Protein AF-A0A2N2IHE8-F1 (afdb_monomer_lite)

Radius of gyration: 16.1 Å; chains: 1; bounding box: 38×34×48 Å

Sequence (154 aa):
MSTSLSLQPGCIMEFLQDNQPVTAWVLDVQGPRLRVFTSGQRELKLPLSRVLPWLGPQCPADSSRQEMLDLLRTHNGRRERLAESVDALEIWDLAQGEVDEAGIDWFASLVFEEPSPDQLAALGRKLLQTKTHFKFSPPQFEIYPLETVERRQE

Structure (mmCIF, N/CA/C/O backbone):
data_AF-A0A2N2IHE8-F1
#
_entry.id   AF-A0A2N2IHE8-F1
#
loop_
_atom_site.group_PDB
_atom_site.id
_atom_site.type_symbol
_atom_site.label_atom_id
_atom_site.label_alt_id
_atom_site.label_comp_id
_atom_site.label_asym_id
_atom_site.label_entity_id
_atom_site.label_seq_id
_atom_site.pdbx_PDB_ins_code
_atom_site.Cartn_x
_atom_site.Cartn_y
_atom_site.Cartn_z
_atom_site.occupancy
_atom_site.B_iso_or_equiv
_atom_site.auth_seq_id
_atom_site.auth_comp_id
_atom_site.auth_asym_id
_atom_site.auth_atom_id
_atom_site.pdbx_PDB_model_num
ATOM 1 N N . MET A 1 1 ? -15.407 -1.863 -16.057 1.00 31.98 1 MET A N 1
ATOM 2 C CA . MET A 1 1 ? -14.772 -3.202 -16.122 1.00 31.98 1 MET A CA 1
ATOM 3 C C . MET A 1 1 ? -13.577 -3.159 -15.194 1.00 31.98 1 MET A C 1
ATOM 5 O O . MET A 1 1 ? -12.580 -2.546 -15.549 1.00 31.98 1 MET A O 1
ATOM 9 N N . SER A 1 2 ? -13.698 -3.717 -13.993 1.00 35.69 2 SER A N 1
ATOM 10 C CA . SER A 1 2 ? -12.618 -3.695 -13.007 1.00 35.69 2 SER A CA 1
ATOM 11 C C . SER A 1 2 ? -11.559 -4.711 -13.422 1.00 35.69 2 SER A C 1
ATOM 13 O O . SER A 1 2 ? -11.754 -5.916 -13.284 1.00 35.69 2 SER A O 1
ATOM 15 N N . THR A 1 3 ? -10.465 -4.238 -14.016 1.00 41.72 3 THR A N 1
ATOM 16 C CA . THR A 1 3 ? -9.315 -5.082 -14.338 1.00 41.72 3 THR A CA 1
ATOM 17 C C . THR A 1 3 ? -8.732 -5.590 -13.024 1.00 41.72 3 THR A C 1
ATOM 19 O O . THR A 1 3 ? -8.082 -4.839 -12.301 1.00 41.72 3 THR A O 1
ATOM 22 N N . SER A 1 4 ? -8.979 -6.855 -12.691 1.00 55.03 4 SER A N 1
ATOM 23 C CA . SER A 1 4 ? -8.323 -7.518 -11.568 1.00 55.03 4 SER A CA 1
ATOM 24 C C . SER A 1 4 ? -6.820 -7.554 -11.847 1.00 55.03 4 SER A C 1
ATOM 26 O O . SER A 1 4 ? -6.367 -8.280 -12.735 1.00 55.03 4 SER A O 1
ATOM 28 N N . LEU A 1 5 ? -6.048 -6.730 -11.140 1.00 66.31 5 LEU A N 1
ATOM 29 C CA . LEU A 1 5 ? -4.596 -6.698 -11.268 1.00 66.31 5 LEU A CA 1
ATOM 30 C C . LEU A 1 5 ? -4.007 -8.011 -10.744 1.00 66.31 5 LEU A C 1
ATOM 32 O O . LEU A 1 5 ? -4.274 -8.418 -9.617 1.00 66.31 5 LEU A O 1
ATOM 36 N N . SER A 1 6 ? -3.192 -8.669 -11.566 1.00 81.00 6 SER A N 1
ATOM 37 C CA . SER A 1 6 ? -2.477 -9.895 -11.210 1.00 81.00 6 SER A CA 1
ATOM 38 C C . SER A 1 6 ? -0.992 -9.615 -10.996 1.00 81.00 6 SER A C 1
ATOM 40 O O . SER A 1 6 ? -0.380 -8.882 -11.773 1.00 81.00 6 SER A O 1
ATOM 42 N N . LEU A 1 7 ? -0.389 -10.243 -9.983 1.00 90.69 7 LEU A N 1
ATOM 43 C CA . LEU A 1 7 ? 1.058 -10.200 -9.756 1.00 90.69 7 LEU A CA 1
ATOM 44 C C . LEU A 1 7 ? 1.805 -10.873 -10.915 1.00 90.69 7 LEU A C 1
ATOM 46 O O . LEU A 1 7 ? 1.800 -12.095 -11.040 1.00 90.69 7 LEU A O 1
ATOM 50 N N . GLN A 1 8 ? 2.459 -10.064 -11.744 1.00 95.19 8 GLN A N 1
ATOM 51 C CA . GLN A 1 8 ? 3.242 -10.479 -12.910 1.00 95.19 8 GLN A CA 1
ATOM 52 C C . GLN A 1 8 ? 4.382 -9.475 -13.164 1.00 95.19 8 GLN A C 1
ATOM 54 O O . GLN A 1 8 ? 4.343 -8.377 -12.597 1.00 95.19 8 GLN A O 1
ATOM 59 N N . PRO A 1 9 ? 5.389 -9.802 -13.998 1.00 97.31 9 PRO A N 1
ATOM 60 C CA . PRO A 1 9 ? 6.439 -8.856 -14.364 1.00 97.31 9 PRO A CA 1
ATOM 61 C C . PRO A 1 9 ? 5.878 -7.513 -14.845 1.00 97.31 9 PRO A C 1
ATOM 63 O O . PRO A 1 9 ? 4.917 -7.475 -15.611 1.00 97.31 9 PRO A O 1
ATOM 66 N N . GLY A 1 10 ? 6.448 -6.406 -14.374 1.00 97.56 10 GLY A N 1
ATOM 67 C CA . GLY A 1 10 ? 5.938 -5.061 -14.662 1.00 97.56 10 GLY A CA 1
ATOM 68 C C . GLY A 1 10 ? 4.911 -4.529 -13.660 1.00 97.56 10 GLY A C 1
ATOM 69 O O . GLY A 1 10 ? 4.644 -3.331 -13.648 1.00 97.56 10 GLY A O 1
ATOM 70 N N . CYS A 1 11 ? 4.345 -5.373 -12.795 1.00 97.81 11 CYS A N 1
ATOM 71 C CA . CYS A 1 11 ? 3.439 -4.913 -11.746 1.00 97.81 11 CYS A CA 1
ATOM 72 C C . CYS A 1 11 ? 4.215 -4.135 -10.675 1.00 97.81 11 CYS A C 1
ATOM 74 O O . CYS A 1 11 ? 5.203 -4.631 -10.127 1.00 97.81 11 CYS A O 1
ATOM 76 N N . ILE A 1 12 ? 3.735 -2.943 -10.322 1.00 98.19 12 ILE A N 1
ATOM 77 C CA . ILE A 1 12 ? 4.173 -2.242 -9.112 1.00 98.19 12 ILE A CA 1
ATOM 78 C C . ILE A 1 12 ? 3.424 -2.825 -7.907 1.00 98.19 12 ILE A C 1
ATOM 80 O O . ILE A 1 12 ? 2.240 -3.136 -7.982 1.00 98.19 12 ILE A O 1
ATOM 84 N N . MET A 1 13 ? 4.121 -3.018 -6.795 1.00 97.38 13 MET A N 1
ATOM 85 C CA . MET A 1 13 ? 3.592 -3.609 -5.564 1.00 97.38 13 MET A CA 1
ATOM 86 C C . MET A 1 13 ? 4.285 -2.992 -4.342 1.00 97.38 13 MET A C 1
ATOM 88 O O . MET A 1 13 ? 5.346 -2.377 -4.471 1.00 97.38 13 MET A O 1
ATOM 92 N N . GLU A 1 14 ? 3.720 -3.168 -3.149 1.00 98.12 14 GLU A N 1
ATOM 93 C CA . GLU A 1 14 ? 4.346 -2.727 -1.896 1.00 98.12 14 GLU A CA 1
ATOM 94 C C . GLU A 1 14 ? 4.486 -3.856 -0.879 1.00 98.12 14 GLU A C 1
ATOM 96 O O . GLU A 1 14 ? 3.666 -4.766 -0.817 1.00 98.12 14 GLU A O 1
ATOM 101 N N . PHE A 1 15 ? 5.552 -3.819 -0.087 1.00 97.75 15 PHE A N 1
ATOM 102 C CA . PHE A 1 15 ? 5.734 -4.682 1.080 1.00 97.75 15 PHE A CA 1
ATOM 103 C C . PHE A 1 15 ? 6.187 -3.830 2.261 1.00 97.75 15 PHE A C 1
ATOM 105 O O . PHE A 1 15 ? 6.759 -2.759 2.073 1.00 97.75 15 PHE A O 1
ATOM 112 N N . LEU A 1 16 ? 5.964 -4.301 3.487 1.00 96.81 16 LEU A N 1
ATOM 113 C CA . LEU A 1 16 ? 6.466 -3.603 4.671 1.00 96.81 16 LEU A CA 1
ATOM 114 C C . LEU A 1 16 ? 7.938 -3.922 4.902 1.00 96.81 16 LEU A C 1
ATOM 116 O O . LEU A 1 16 ? 8.299 -5.093 5.012 1.00 96.81 16 LEU A O 1
ATOM 120 N N . GLN A 1 17 ? 8.768 -2.900 5.060 1.00 94.81 17 GLN A N 1
ATOM 121 C CA . GLN A 1 17 ? 10.132 -2.988 5.575 1.00 94.81 17 GLN A CA 1
ATOM 122 C C . GLN A 1 17 ? 10.306 -1.916 6.647 1.00 94.81 17 GLN A C 1
ATOM 124 O O . GLN A 1 17 ? 9.920 -0.776 6.426 1.00 94.81 17 GLN A O 1
ATOM 129 N N . ASP A 1 18 ? 10.825 -2.285 7.820 1.00 92.81 18 ASP A N 1
ATOM 130 C CA . ASP A 1 18 ? 10.981 -1.363 8.958 1.00 92.81 18 ASP A CA 1
ATOM 131 C C . ASP A 1 18 ? 9.677 -0.610 9.293 1.00 92.81 18 ASP A C 1
ATOM 133 O O . ASP A 1 18 ? 9.655 0.577 9.607 1.00 92.81 18 ASP A O 1
ATOM 137 N N . ASN A 1 19 ? 8.554 -1.336 9.192 1.00 89.31 19 ASN A N 1
ATOM 138 C CA . ASN A 1 19 ? 7.192 -0.831 9.369 1.00 89.31 19 ASN A CA 1
ATOM 139 C C . ASN A 1 19 ? 6.796 0.310 8.400 1.00 89.31 19 ASN A C 1
ATOM 141 O O . ASN A 1 19 ? 5.875 1.073 8.687 1.00 89.31 19 ASN A O 1
ATOM 145 N N . GLN A 1 20 ? 7.460 0.421 7.251 1.00 94.12 20 GLN A N 1
ATOM 146 C CA . GLN A 1 20 ? 7.135 1.371 6.190 1.00 94.12 20 GLN A CA 1
ATOM 147 C C . GLN A 1 20 ? 6.862 0.637 4.870 1.00 94.12 20 GLN A C 1
ATOM 149 O O . GLN A 1 20 ? 7.545 -0.345 4.562 1.00 94.12 20 GLN A O 1
ATOM 154 N N . PRO A 1 21 ? 5.876 1.079 4.072 1.00 96.50 21 PRO A N 1
ATOM 155 C CA . PRO A 1 21 ? 5.671 0.556 2.727 1.00 96.50 21 PRO A CA 1
ATOM 156 C C . PRO A 1 21 ? 6.855 0.876 1.813 1.00 96.50 21 PRO A C 1
ATOM 158 O O . PRO A 1 21 ? 7.248 2.030 1.658 1.00 96.50 21 PRO A O 1
ATOM 161 N N . VAL A 1 22 ? 7.406 -0.154 1.177 1.00 97.56 22 VAL A N 1
ATOM 162 C CA . VAL A 1 22 ? 8.441 -0.032 0.149 1.00 97.56 22 VAL A CA 1
ATOM 163 C C . VAL A 1 22 ? 7.841 -0.385 -1.200 1.00 97.56 22 VAL A C 1
ATOM 165 O O . VAL A 1 22 ? 7.444 -1.529 -1.429 1.00 97.56 22 VAL A O 1
ATOM 168 N N . THR A 1 23 ? 7.818 0.592 -2.106 1.00 98.00 23 THR A N 1
ATOM 169 C CA . THR A 1 23 ? 7.400 0.397 -3.497 1.00 98.00 23 THR A CA 1
ATOM 170 C C . THR A 1 23 ? 8.444 -0.403 -4.262 1.00 98.00 23 THR A C 1
ATOM 172 O O . THR A 1 23 ? 9.637 -0.075 -4.267 1.00 98.00 23 THR A O 1
ATOM 175 N N . ALA A 1 24 ? 7.985 -1.445 -4.942 1.00 98.25 24 ALA A N 1
ATOM 176 C CA . ALA A 1 24 ? 8.819 -2.314 -5.741 1.00 98.25 24 ALA A CA 1
ATOM 177 C C . ALA A 1 24 ? 8.137 -2.702 -7.052 1.00 98.25 24 ALA A C 1
ATOM 179 O O . ALA A 1 24 ? 6.917 -2.704 -7.178 1.00 98.25 24 ALA A O 1
ATOM 180 N N . TRP A 1 25 ? 8.967 -3.046 -8.021 1.00 98.38 25 TRP A N 1
ATOM 181 C CA . TRP A 1 25 ? 8.594 -3.555 -9.325 1.00 98.38 25 TRP A CA 1
ATOM 182 C C . TRP A 1 25 ? 8.778 -5.069 -9.349 1.00 98.38 25 TRP A C 1
ATOM 184 O O . TRP A 1 25 ? 9.851 -5.557 -8.988 1.00 98.38 25 TRP A O 1
ATOM 194 N N . VAL A 1 26 ? 7.779 -5.826 -9.793 1.00 98.19 26 VAL A N 1
ATOM 195 C CA . VAL A 1 26 ? 7.914 -7.274 -9.997 1.00 98.19 26 VAL A CA 1
ATOM 196 C C . VAL A 1 26 ? 8.760 -7.526 -11.243 1.00 98.19 26 VAL A C 1
ATOM 198 O O . VAL A 1 26 ? 8.380 -7.154 -12.348 1.00 98.19 26 VAL A O 1
ATOM 201 N N . LEU A 1 27 ? 9.919 -8.160 -11.070 1.00 97.94 27 LEU A N 1
ATOM 202 C CA . LEU A 1 27 ? 10.774 -8.599 -12.176 1.00 97.94 27 LEU A CA 1
ATOM 203 C C . LEU A 1 27 ? 10.375 -9.991 -12.666 1.00 97.94 27 LEU A C 1
ATOM 205 O O . LEU A 1 27 ? 10.456 -10.272 -13.855 1.00 97.94 27 LEU A O 1
ATOM 209 N N . ASP A 1 28 ? 10.000 -10.871 -11.736 1.00 97.00 28 ASP A N 1
ATOM 210 C CA . ASP A 1 28 ? 9.698 -12.272 -12.020 1.00 97.00 28 ASP A CA 1
ATOM 211 C C . ASP A 1 28 ? 8.846 -12.904 -10.905 1.00 97.00 28 ASP A C 1
ATOM 213 O O . ASP A 1 28 ? 8.955 -12.521 -9.731 1.00 97.00 28 ASP A O 1
ATOM 217 N N . VAL A 1 29 ? 8.041 -13.906 -11.265 1.00 95.88 29 VAL A N 1
ATOM 218 C CA . VAL A 1 29 ? 7.181 -14.683 -10.361 1.00 95.88 29 VAL A CA 1
ATOM 219 C C . VAL A 1 29 ? 7.616 -16.149 -10.402 1.00 95.88 29 VAL A C 1
ATOM 221 O O . VAL A 1 29 ? 7.404 -16.859 -11.378 1.00 95.88 29 VAL A O 1
ATOM 224 N N . GLN A 1 30 ? 8.222 -16.622 -9.314 1.00 93.44 30 GLN A N 1
ATOM 225 C CA . GLN A 1 30 ? 8.843 -17.944 -9.207 1.00 93.44 30 GLN A CA 1
ATOM 226 C C . GLN A 1 30 ? 8.111 -18.800 -8.169 1.00 93.44 30 GLN A C 1
ATOM 228 O O . GLN A 1 30 ? 8.563 -18.945 -7.026 1.00 93.44 30 GLN A O 1
ATOM 233 N N . GLY A 1 31 ? 6.962 -19.359 -8.553 1.00 89.19 31 GLY A N 1
ATOM 234 C CA . GLY A 1 31 ? 6.108 -20.125 -7.643 1.00 89.19 31 GLY A CA 1
ATOM 235 C C . GLY A 1 31 ? 5.676 -19.265 -6.444 1.00 89.19 31 GLY A C 1
ATOM 236 O O . GLY A 1 31 ? 5.066 -18.221 -6.654 1.00 89.19 31 GLY A O 1
ATOM 237 N N . PRO A 1 32 ? 6.011 -19.630 -5.188 1.00 92.56 32 PRO A N 1
ATOM 238 C CA . PRO A 1 32 ? 5.591 -18.872 -4.006 1.00 92.56 32 PRO A CA 1
ATOM 239 C C . PRO A 1 32 ? 6.447 -17.622 -3.717 1.00 92.56 32 PRO A C 1
ATOM 241 O O . PRO A 1 32 ? 6.332 -17.034 -2.638 1.00 92.56 32 PRO A O 1
ATOM 244 N N . ARG A 1 33 ? 7.368 -17.240 -4.612 1.00 95.56 33 ARG A N 1
ATOM 245 C CA . ARG A 1 33 ? 8.319 -16.138 -4.397 1.00 95.56 33 ARG A CA 1
ATOM 246 C C . ARG A 1 33 ? 8.344 -15.173 -5.576 1.00 95.56 33 ARG A C 1
ATOM 248 O O . ARG A 1 33 ? 8.226 -15.582 -6.722 1.00 95.56 33 ARG A O 1
ATOM 255 N N . LEU A 1 34 ? 8.602 -13.907 -5.278 1.00 97.50 34 LEU A N 1
ATOM 256 C CA . LEU A 1 34 ? 8.822 -12.841 -6.248 1.00 97.50 34 LEU A CA 1
ATOM 257 C C . LEU A 1 34 ? 10.298 -12.462 -6.286 1.00 97.50 34 LEU A C 1
ATOM 259 O O . LEU A 1 34 ? 10.954 -12.428 -5.239 1.00 97.50 34 LEU A O 1
ATOM 263 N N . ARG A 1 35 ? 10.799 -12.123 -7.474 1.00 98.00 35 ARG A N 1
ATOM 264 C CA . ARG A 1 35 ? 11.990 -11.281 -7.633 1.00 98.00 35 ARG A CA 1
ATOM 265 C C . ARG A 1 35 ? 11.508 -9.863 -7.903 1.00 98.00 35 ARG A C 1
ATOM 267 O O . ARG A 1 35 ? 10.707 -9.662 -8.812 1.00 98.00 35 ARG A O 1
ATOM 274 N N . VAL A 1 36 ? 11.973 -8.896 -7.120 1.00 98.12 36 VAL A N 1
ATOM 275 C CA . VAL A 1 36 ? 11.529 -7.501 -7.228 1.00 98.12 36 VAL A CA 1
ATOM 276 C C . VAL A 1 36 ? 12.701 -6.535 -7.292 1.00 98.12 36 VAL A C 1
ATOM 278 O O . VAL A 1 36 ? 13.775 -6.839 -6.776 1.00 98.12 36 VAL A O 1
ATOM 281 N N . PHE A 1 37 ? 12.471 -5.361 -7.873 1.00 98.44 37 PHE A N 1
ATOM 282 C CA . PHE A 1 37 ? 13.388 -4.225 -7.884 1.00 98.44 37 PHE A CA 1
ATOM 283 C C . PHE A 1 37 ? 12.768 -3.051 -7.120 1.00 98.44 37 PHE A C 1
ATOM 285 O O . PHE A 1 37 ? 11.664 -2.620 -7.438 1.00 98.44 37 PHE A O 1
ATOM 292 N N . THR A 1 38 ? 13.432 -2.562 -6.075 1.00 97.75 38 THR A N 1
ATOM 293 C CA . THR A 1 38 ? 12.868 -1.541 -5.178 1.00 97.75 38 THR A CA 1
ATOM 294 C C . THR A 1 38 ? 13.197 -0.121 -5.625 1.00 97.75 38 THR A C 1
ATOM 296 O O . THR A 1 38 ? 14.190 0.119 -6.314 1.00 97.75 38 THR A O 1
ATOM 299 N N . SER A 1 39 ? 12.421 0.852 -5.139 1.00 93.12 39 SER A N 1
ATOM 300 C CA . SER A 1 39 ? 12.732 2.284 -5.278 1.00 93.12 39 SER A CA 1
ATOM 301 C C . SER A 1 39 ? 14.111 2.670 -4.712 1.00 93.12 39 SER A C 1
ATOM 303 O O . SER A 1 39 ? 14.713 3.645 -5.158 1.00 93.12 39 SER A O 1
ATOM 305 N N . GLY A 1 40 ? 14.654 1.871 -3.785 1.00 93.00 40 GLY A N 1
ATOM 306 C CA . GLY A 1 40 ? 16.018 1.980 -3.257 1.00 93.00 40 GLY A CA 1
ATOM 307 C C . GLY A 1 40 ? 17.104 1.332 -4.128 1.00 93.00 40 GLY A C 1
ATOM 308 O O . GLY A 1 40 ? 18.203 1.094 -3.632 1.00 93.00 40 GLY A O 1
ATOM 309 N N . GLN A 1 41 ? 16.803 1.008 -5.391 1.00 95.88 41 GLN A N 1
ATOM 310 C CA . GLN A 1 41 ? 17.716 0.399 -6.369 1.00 95.88 41 GLN A CA 1
ATOM 311 C C . GLN A 1 41 ? 18.275 -0.973 -5.956 1.00 95.88 41 GLN A C 1
ATOM 313 O O . GLN A 1 41 ? 19.389 -1.341 -6.330 1.00 95.88 41 GLN A O 1
ATOM 318 N N . ARG A 1 42 ? 17.515 -1.754 -5.181 1.00 95.88 42 ARG A N 1
ATOM 319 C CA . ARG A 1 42 ? 17.913 -3.107 -4.763 1.00 95.88 42 ARG A CA 1
ATOM 320 C C . ARG A 1 42 ? 17.060 -4.156 -5.448 1.00 95.88 42 ARG A C 1
ATOM 322 O O . ARG A 1 42 ? 15.849 -3.995 -5.554 1.00 95.88 42 ARG A O 1
ATOM 329 N N . GLU A 1 43 ? 17.683 -5.262 -5.840 1.00 97.44 43 GLU A N 1
ATOM 330 C CA . GLU A 1 43 ? 16.952 -6.477 -6.190 1.00 97.44 43 GLU A CA 1
ATOM 331 C C . GLU A 1 43 ? 16.813 -7.387 -4.977 1.00 97.44 43 GLU A C 1
ATOM 333 O O . GLU A 1 43 ? 17.791 -7.663 -4.283 1.00 97.44 43 GLU A O 1
ATOM 338 N N . LEU A 1 44 ? 15.595 -7.859 -4.726 1.00 97.19 44 LEU A N 1
ATOM 339 C CA . LEU A 1 44 ? 15.264 -8.701 -3.582 1.00 97.19 44 LEU A CA 1
ATOM 340 C C . LEU A 1 44 ? 14.441 -9.909 -4.027 1.00 97.19 44 LEU A C 1
ATOM 342 O O . LEU A 1 44 ? 13.704 -9.855 -5.012 1.00 97.19 44 LEU A O 1
ATOM 346 N N . LYS A 1 45 ? 14.526 -10.992 -3.251 1.00 97.69 45 LYS A N 1
ATOM 347 C CA . LYS A 1 45 ? 13.611 -12.133 -3.344 1.00 97.69 45 LYS A CA 1
ATOM 348 C C . LYS A 1 45 ? 12.745 -12.176 -2.089 1.00 97.69 45 LYS A C 1
ATOM 350 O O . LYS A 1 45 ? 13.288 -12.284 -0.992 1.00 97.69 45 LYS A O 1
ATOM 355 N N . LEU A 1 46 ? 11.421 -12.132 -2.230 1.00 96.56 46 LEU A N 1
ATOM 356 C CA . LEU A 1 46 ? 10.483 -12.216 -1.099 1.00 96.56 46 LEU A CA 1
ATOM 357 C C . LEU A 1 46 ? 9.353 -13.223 -1.365 1.00 96.56 46 LEU A C 1
ATOM 359 O 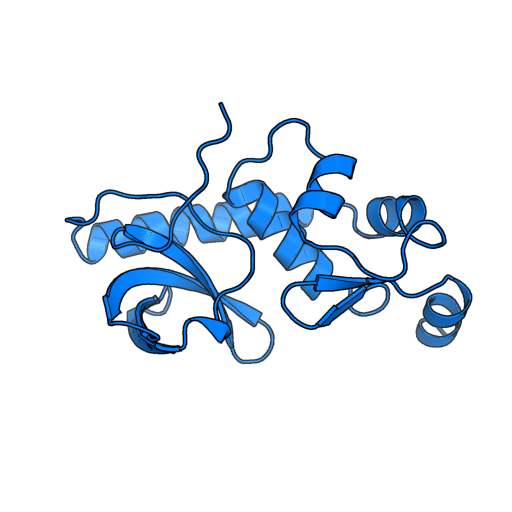O . LEU A 1 46 ? 9.038 -13.482 -2.526 1.00 96.56 46 LEU A O 1
ATOM 363 N N . PRO A 1 47 ? 8.765 -13.842 -0.324 1.00 96.19 47 PRO A N 1
ATOM 364 C CA . PRO A 1 47 ? 7.585 -14.686 -0.491 1.00 96.19 47 PRO A CA 1
ATOM 365 C C . PRO A 1 47 ? 6.352 -13.843 -0.845 1.00 96.19 47 PRO A C 1
ATOM 367 O O . PRO A 1 47 ? 6.244 -12.698 -0.407 1.00 96.19 47 PRO A O 1
ATOM 370 N N . LEU A 1 48 ? 5.405 -14.431 -1.585 1.00 93.62 48 LEU A N 1
ATOM 371 C CA . LEU A 1 48 ? 4.139 -13.777 -1.956 1.00 93.62 48 LEU A CA 1
ATOM 372 C C . LEU A 1 48 ? 3.361 -13.253 -0.740 1.00 93.62 48 LEU A C 1
ATOM 374 O O . LEU A 1 48 ? 2.732 -12.206 -0.823 1.00 93.62 48 LEU A O 1
ATOM 378 N N . SER A 1 49 ? 3.469 -13.921 0.412 1.00 93.50 49 SER A N 1
ATOM 379 C CA . SER A 1 49 ? 2.809 -13.518 1.661 1.00 93.50 49 SER A CA 1
ATOM 380 C C . SER A 1 49 ? 3.261 -12.164 2.226 1.00 93.50 49 SER A C 1
ATOM 382 O O . SER A 1 49 ? 2.651 -11.674 3.169 1.00 93.50 49 SER A O 1
ATOM 384 N N . ARG A 1 50 ? 4.332 -11.557 1.694 1.00 95.50 50 ARG A N 1
ATOM 385 C CA . ARG A 1 50 ? 4.785 -10.213 2.096 1.00 95.50 50 ARG A CA 1
ATOM 386 C C . ARG A 1 50 ? 4.207 -9.080 1.255 1.00 95.50 50 ARG A C 1
ATOM 388 O O . ARG A 1 50 ? 4.475 -7.921 1.570 1.00 95.50 50 ARG A O 1
ATOM 395 N N . VAL A 1 51 ? 3.479 -9.399 0.191 1.00 96.50 51 VAL A N 1
ATOM 396 C CA . VAL A 1 51 ? 2.858 -8.402 -0.678 1.00 96.50 51 VAL A CA 1
ATOM 397 C C . VAL A 1 51 ? 1.668 -7.776 0.048 1.00 96.50 51 VAL A C 1
ATOM 399 O O . VAL A 1 51 ? 0.833 -8.485 0.605 1.00 96.50 51 VAL A O 1
ATOM 402 N N . LEU A 1 52 ? 1.610 -6.446 0.064 1.00 97.44 52 LEU A N 1
ATOM 403 C CA . LEU A 1 52 ? 0.460 -5.695 0.557 1.00 97.44 52 LEU A CA 1
ATOM 404 C C . LEU A 1 52 ? -0.739 -5.873 -0.388 1.00 97.44 52 LEU A C 1
ATOM 406 O O . LEU A 1 52 ? -0.545 -6.064 -1.588 1.00 97.44 52 LEU A O 1
ATOM 410 N N . PRO A 1 53 ? -1.979 -5.803 0.127 1.00 95.19 53 PRO A N 1
ATOM 411 C CA . PRO A 1 53 ? -3.179 -6.184 -0.621 1.00 95.19 53 PRO A CA 1
ATOM 412 C C . PRO A 1 53 ? -3.563 -5.206 -1.743 1.00 95.19 53 PRO A C 1
ATOM 414 O O . PRO A 1 53 ? -4.510 -5.471 -2.471 1.00 95.19 53 PRO A O 1
ATOM 417 N N . TRP A 1 54 ? -2.835 -4.100 -1.919 1.00 95.50 54 TRP A N 1
ATOM 418 C CA . TRP A 1 54 ? -2.997 -3.181 -3.045 1.00 95.50 54 TRP A CA 1
ATOM 419 C C . TRP A 1 54 ? -1.895 -3.394 -4.084 1.00 95.50 54 TRP A C 1
ATOM 421 O O . TRP A 1 54 ? -0.697 -3.284 -3.805 1.00 95.50 54 TRP A O 1
ATOM 431 N N . LEU A 1 55 ? -2.318 -3.682 -5.311 1.00 95.62 55 LEU A N 1
ATOM 432 C CA . LEU A 1 55 ? -1.433 -3.930 -6.442 1.00 95.62 55 LEU A CA 1
ATOM 433 C C . LEU A 1 55 ? -1.522 -2.814 -7.472 1.00 95.62 55 LEU A C 1
ATOM 435 O O . LEU A 1 55 ? -2.517 -2.103 -7.580 1.00 95.62 55 LEU A O 1
ATOM 439 N N . GLY A 1 56 ? -0.486 -2.747 -8.296 1.00 96.31 56 GLY A N 1
ATOM 440 C CA . GLY A 1 56 ? -0.443 -1.963 -9.510 1.00 96.31 56 GLY A CA 1
ATOM 441 C C . GLY A 1 56 ? 0.222 -0.596 -9.361 1.00 96.31 56 GLY A C 1
ATOM 442 O O . GLY A 1 56 ? 0.713 -0.241 -8.287 1.00 96.31 56 GLY A O 1
ATOM 443 N N . PRO A 1 57 ? 0.244 0.176 -10.462 1.00 96.69 57 PRO A N 1
ATOM 444 C CA . PRO A 1 57 ? -0.261 -0.224 -11.783 1.00 96.69 57 PRO A CA 1
ATOM 445 C C . PRO A 1 57 ? 0.588 -1.315 -12.457 1.00 96.69 57 PRO A C 1
ATOM 447 O O . PRO A 1 57 ? 1.672 -1.664 -11.990 1.00 96.69 57 PRO A O 1
ATOM 450 N N . GLN A 1 58 ? 0.074 -1.853 -13.564 1.00 96.94 58 GLN A N 1
ATOM 451 C CA . GLN A 1 58 ? 0.843 -2.692 -14.478 1.00 96.94 58 GLN A CA 1
ATOM 452 C C . GLN A 1 58 ? 1.609 -1.803 -15.464 1.00 96.94 58 GLN A C 1
ATOM 454 O O . GLN A 1 58 ? 1.001 -1.046 -16.219 1.00 96.94 58 GLN A O 1
ATOM 459 N N . CYS A 1 59 ? 2.931 -1.925 -15.480 1.00 96.25 59 CYS A N 1
ATOM 460 C CA . CYS A 1 59 ? 3.817 -1.230 -16.409 1.00 96.25 59 CYS A CA 1
ATOM 461 C C . CYS A 1 59 ? 4.400 -2.204 -17.463 1.00 96.25 59 CYS A C 1
ATOM 463 O O . CYS A 1 59 ? 4.275 -3.424 -17.299 1.00 96.25 59 CYS A O 1
ATOM 465 N N . PRO A 1 60 ? 5.027 -1.705 -18.550 1.00 95.12 60 PRO A N 1
ATOM 466 C CA . PRO A 1 60 ? 5.674 -2.555 -19.555 1.00 95.12 60 PRO A CA 1
ATOM 467 C C . PRO A 1 60 ? 6.809 -3.384 -18.946 1.00 95.12 60 PRO A C 1
ATOM 469 O O . PRO A 1 60 ? 7.760 -2.829 -18.396 1.00 95.12 60 PRO A O 1
ATOM 472 N N . ALA A 1 61 ? 6.709 -4.713 -19.017 1.00 93.06 61 ALA A N 1
ATOM 473 C CA . ALA A 1 61 ? 7.634 -5.635 -18.350 1.00 93.06 61 ALA A CA 1
ATOM 474 C C . ALA A 1 61 ? 9.090 -5.549 -18.854 1.00 93.06 61 ALA A C 1
ATOM 476 O O . ALA A 1 61 ? 10.008 -5.934 -18.135 1.00 93.06 61 ALA A O 1
ATOM 477 N N . ASP A 1 62 ? 9.294 -5.041 -20.067 1.00 94.31 62 ASP A N 1
ATOM 478 C CA . ASP A 1 62 ? 10.574 -4.858 -20.755 1.00 94.31 62 ASP A CA 1
ATOM 479 C C . ASP A 1 62 ? 11.240 -3.496 -20.476 1.00 94.31 62 ASP A C 1
ATOM 481 O O . ASP A 1 62 ? 12.257 -3.171 -21.090 1.00 94.31 62 ASP A O 1
ATOM 485 N N . SER A 1 63 ? 10.708 -2.723 -19.519 1.00 96.25 63 SER A N 1
ATOM 486 C CA . SER A 1 63 ? 11.271 -1.432 -19.104 1.00 96.25 63 SER A CA 1
ATOM 487 C C . SER A 1 63 ? 12.731 -1.565 -18.650 1.00 96.25 63 SER A C 1
ATOM 489 O O . SER A 1 63 ? 13.096 -2.446 -17.863 1.00 96.25 63 SER A O 1
ATOM 491 N N . SER A 1 64 ? 13.579 -0.637 -19.088 1.00 97.31 64 SER A N 1
ATOM 492 C CA . SER A 1 64 ? 14.955 -0.508 -18.609 1.00 97.31 64 SER A CA 1
ATOM 493 C C . SER A 1 64 ? 15.002 -0.176 -17.112 1.00 97.31 64 SER A C 1
ATOM 495 O O . SER A 1 64 ? 14.041 0.317 -16.518 1.00 97.31 64 SER A O 1
ATOM 497 N N . ARG A 1 65 ? 16.162 -0.382 -16.469 1.00 96.44 65 ARG A N 1
ATOM 498 C CA . ARG A 1 65 ? 16.331 -0.017 -15.048 1.00 96.44 65 ARG A CA 1
ATOM 499 C C . ARG A 1 65 ? 16.036 1.454 -14.769 1.00 96.44 65 ARG A C 1
ATOM 501 O O . ARG A 1 65 ? 15.473 1.750 -13.722 1.00 96.44 65 ARG A O 1
ATOM 508 N N . GLN A 1 66 ? 16.417 2.349 -15.678 1.00 97.31 66 GLN A N 1
ATOM 509 C CA . GLN A 1 66 ? 16.181 3.780 -15.509 1.00 97.31 66 GLN A CA 1
ATOM 510 C C . GLN A 1 66 ? 14.683 4.103 -15.584 1.00 97.31 66 GLN A C 1
ATOM 512 O O . GLN A 1 66 ? 14.163 4.749 -14.680 1.00 97.31 66 GLN A O 1
ATOM 517 N N . GLU A 1 67 ? 13.970 3.562 -16.576 1.00 98.19 67 GLU A N 1
ATOM 518 C CA . GLU A 1 67 ? 12.514 3.734 -16.703 1.00 98.19 67 GLU A CA 1
ATOM 519 C C . GLU A 1 67 ? 11.766 3.168 -15.493 1.00 98.19 67 GLU A C 1
ATOM 521 O O . GLU A 1 67 ? 10.870 3.823 -14.960 1.00 98.19 67 GLU A O 1
ATOM 526 N N . MET A 1 68 ? 12.176 1.993 -14.995 1.00 98.44 68 MET A N 1
ATOM 527 C CA . MET A 1 68 ? 11.620 1.433 -13.761 1.00 98.44 68 MET A CA 1
ATOM 528 C C . MET A 1 68 ? 11.804 2.392 -12.578 1.00 98.44 68 MET A C 1
ATOM 530 O O . MET A 1 68 ? 10.865 2.597 -11.813 1.00 98.44 68 MET A O 1
ATOM 534 N N . LEU A 1 69 ? 12.984 3.003 -12.412 1.00 98.19 69 LEU A N 1
ATOM 535 C CA . LEU A 1 69 ? 13.230 3.954 -11.320 1.00 98.19 69 LEU A CA 1
ATOM 536 C C . LEU A 1 69 ? 12.395 5.227 -11.445 1.00 98.19 69 LEU A C 1
ATOM 538 O O . LEU A 1 69 ? 11.871 5.708 -10.437 1.00 98.19 69 LEU A O 1
ATOM 542 N N . ASP A 1 70 ? 12.251 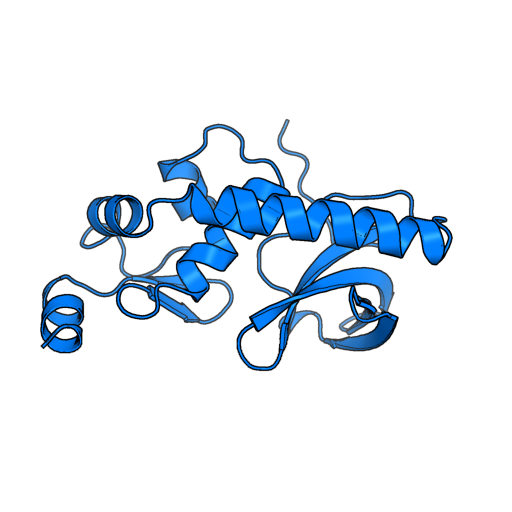5.756 -12.655 1.00 98.06 70 ASP A N 1
ATOM 543 C CA . ASP A 1 70 ? 11.471 6.967 -12.901 1.00 98.06 70 ASP A CA 1
ATOM 544 C C . ASP A 1 70 ? 9.973 6.724 -12.663 1.00 98.06 70 ASP A C 1
ATOM 546 O O . ASP A 1 70 ? 9.305 7.535 -12.010 1.00 98.06 70 ASP A O 1
ATOM 550 N N . LEU A 1 71 ? 9.454 5.565 -13.081 1.00 98.31 71 LEU A N 1
ATOM 551 C CA . LEU A 1 71 ? 8.082 5.139 -12.793 1.00 98.31 71 LEU A CA 1
ATOM 552 C C . LEU A 1 71 ? 7.868 4.890 -11.296 1.00 98.31 71 LEU A C 1
ATOM 554 O O . LEU A 1 71 ? 6.912 5.411 -10.720 1.00 98.31 71 LEU A O 1
ATOM 558 N N . LEU A 1 72 ? 8.776 4.169 -10.629 1.00 98.38 72 LEU A N 1
ATOM 559 C CA . LEU A 1 72 ? 8.693 3.938 -9.183 1.00 98.38 72 LEU A CA 1
ATOM 560 C C . LEU A 1 72 ? 8.691 5.258 -8.402 1.00 98.38 72 LEU A C 1
ATOM 562 O O . LEU A 1 72 ? 7.890 5.414 -7.481 1.00 98.38 72 LEU A O 1
ATOM 566 N N . ARG A 1 73 ? 9.535 6.228 -8.781 1.00 97.75 73 ARG A N 1
ATOM 567 C CA . ARG A 1 73 ? 9.560 7.565 -8.165 1.00 97.75 73 ARG A CA 1
ATOM 568 C C . ARG A 1 73 ? 8.250 8.314 -8.398 1.00 97.75 73 ARG A C 1
ATOM 570 O O . ARG A 1 73 ? 7.712 8.901 -7.460 1.00 97.75 73 ARG A O 1
ATOM 577 N N . THR A 1 74 ? 7.730 8.263 -9.622 1.00 98.12 74 THR A N 1
ATOM 578 C CA . THR A 1 74 ? 6.470 8.912 -10.006 1.00 98.12 74 THR A CA 1
ATOM 579 C C . THR A 1 74 ? 5.299 8.379 -9.182 1.00 98.12 74 THR A C 1
ATOM 581 O O . THR A 1 74 ? 4.570 9.163 -8.570 1.00 98.12 74 THR A O 1
ATOM 584 N N . HIS A 1 75 ? 5.146 7.055 -9.102 1.00 98.38 75 HIS A N 1
ATOM 585 C CA . HIS A 1 75 ? 4.074 6.428 -8.330 1.00 98.38 75 HIS A CA 1
ATOM 586 C C . HIS A 1 75 ? 4.250 6.634 -6.829 1.00 98.38 75 HIS A C 1
ATOM 588 O O . HIS A 1 75 ? 3.279 6.953 -6.146 1.00 98.38 75 HIS A O 1
ATOM 594 N N . ASN A 1 76 ? 5.477 6.544 -6.308 1.00 97.56 76 ASN A N 1
ATOM 595 C CA . ASN A 1 76 ? 5.720 6.791 -4.890 1.00 97.56 76 ASN A CA 1
ATOM 596 C C . ASN A 1 76 ? 5.327 8.223 -4.482 1.00 97.56 76 ASN A C 1
ATOM 598 O O . ASN A 1 76 ? 4.538 8.392 -3.556 1.00 97.56 76 ASN A O 1
ATOM 602 N N . GLY A 1 77 ? 5.775 9.238 -5.230 1.00 98.06 77 GLY A N 1
ATOM 603 C CA . GLY A 1 77 ? 5.432 10.636 -4.946 1.00 98.06 77 GLY A CA 1
ATOM 604 C C . GLY A 1 77 ? 3.959 10.981 -5.207 1.00 98.06 77 GLY A C 1
ATOM 605 O O . GLY A 1 77 ? 3.422 11.931 -4.637 1.00 98.06 77 GLY A O 1
ATOM 606 N N . ARG A 1 78 ? 3.261 10.231 -6.070 1.00 98.50 78 ARG A N 1
ATOM 607 C CA . ARG A 1 78 ? 1.802 10.349 -6.211 1.00 98.50 78 ARG A CA 1
ATOM 608 C C . ARG A 1 78 ? 1.080 9.766 -4.996 1.00 98.50 78 ARG A C 1
ATOM 610 O O . ARG A 1 78 ? 0.178 10.417 -4.485 1.00 98.50 78 ARG A O 1
ATOM 617 N N . ARG A 1 79 ? 1.481 8.582 -4.527 1.00 98.38 79 ARG A N 1
ATOM 618 C CA . ARG A 1 79 ? 0.881 7.918 -3.358 1.00 98.38 79 ARG A CA 1
ATOM 619 C C . ARG A 1 79 ? 1.072 8.713 -2.077 1.00 98.38 79 ARG A C 1
ATOM 621 O O . ARG A 1 79 ? 0.147 8.780 -1.284 1.00 98.38 79 ARG A O 1
ATOM 628 N N . GLU A 1 80 ? 2.240 9.325 -1.894 1.00 97.88 80 GLU A N 1
ATOM 629 C CA . GLU A 1 80 ? 2.511 10.227 -0.767 1.00 97.88 80 GLU A CA 1
ATOM 630 C C . GLU A 1 80 ? 1.528 11.405 -0.756 1.00 97.88 80 GLU A C 1
ATOM 632 O O . GLU A 1 80 ? 0.785 11.564 0.206 1.00 97.88 80 GLU A O 1
ATOM 637 N N . ARG A 1 81 ? 1.417 12.142 -1.870 1.00 98.44 81 ARG A N 1
ATOM 638 C CA . ARG A 1 81 ? 0.469 13.267 -1.993 1.00 98.44 81 ARG A CA 1
ATOM 639 C C . ARG A 1 81 ? -0.993 12.852 -1.841 1.00 98.44 81 ARG A C 1
ATOM 641 O O . ARG A 1 81 ? -1.781 13.571 -1.241 1.00 98.44 81 ARG A O 1
ATOM 648 N N . LEU A 1 82 ? -1.381 11.706 -2.398 1.00 98.44 82 LEU A N 1
ATOM 649 C CA . LEU A 1 82 ? -2.743 11.197 -2.236 1.00 98.44 82 LEU A CA 1
ATOM 650 C C . LEU A 1 82 ? -3.019 10.814 -0.776 1.00 98.44 82 LEU A C 1
ATOM 652 O O . LEU A 1 82 ? -4.094 11.123 -0.274 1.00 98.44 82 LEU A O 1
ATOM 656 N N . ALA A 1 83 ? -2.062 10.203 -0.074 1.00 98.12 83 ALA A N 1
ATOM 657 C CA . ALA A 1 83 ? -2.237 9.813 1.325 1.00 98.12 83 ALA A CA 1
ATOM 658 C C . ALA A 1 83 ? -2.415 11.032 2.247 1.00 98.12 83 ALA A C 1
ATOM 660 O O . ALA A 1 83 ? -3.146 10.955 3.233 1.00 98.12 83 ALA A O 1
ATOM 661 N N . GLU A 1 84 ? -1.802 12.171 1.910 1.00 97.19 84 GLU A N 1
ATOM 662 C CA . GLU A 1 84 ? -2.025 13.444 2.609 1.00 97.19 84 GLU A CA 1
ATOM 663 C C . GLU A 1 84 ? -3.485 13.911 2.513 1.00 97.19 84 GLU A C 1
ATOM 665 O O . GLU A 1 84 ? -4.004 14.457 3.482 1.00 97.19 84 GLU A O 1
ATOM 670 N N . SER A 1 85 ? -4.163 13.641 1.391 1.00 95.56 85 SER A N 1
ATOM 671 C CA . SER A 1 85 ? -5.579 13.990 1.186 1.00 95.56 85 SER A CA 1
ATOM 672 C C . SER A 1 85 ? -6.585 13.011 1.803 1.00 95.56 85 SER A C 1
ATOM 674 O O . SER A 1 85 ? -7.775 13.301 1.808 1.00 95.56 85 SER A O 1
ATOM 676 N N . VAL A 1 86 ? -6.135 11.859 2.314 1.00 97.56 86 VAL A N 1
ATOM 677 C CA . VAL A 1 86 ? -7.023 10.878 2.954 1.00 97.56 86 VAL A CA 1
ATOM 678 C C . VAL A 1 86 ? -7.285 11.285 4.404 1.00 97.56 86 VAL A C 1
ATOM 680 O O . VAL A 1 86 ? -6.352 11.328 5.220 1.00 97.56 86 VAL A O 1
ATOM 683 N N . ASP A 1 87 ? -8.555 11.514 4.738 1.00 97.94 87 ASP A N 1
ATOM 684 C CA . ASP A 1 87 ? -9.011 11.683 6.117 1.00 97.94 87 ASP A CA 1
ATOM 685 C C . ASP A 1 87 ? -9.253 10.311 6.762 1.00 97.94 87 ASP A C 1
ATOM 687 O O . ASP A 1 87 ? -10.246 9.632 6.522 1.00 97.94 87 ASP A O 1
ATOM 691 N N . ALA A 1 88 ? -8.294 9.868 7.574 1.00 97.81 88 ALA A N 1
ATOM 692 C CA . ALA A 1 88 ? -8.392 8.573 8.238 1.00 97.81 88 ALA A CA 1
ATOM 693 C C . ALA A 1 88 ? -9.399 8.560 9.394 1.00 97.81 88 ALA A C 1
ATOM 695 O O . ALA A 1 88 ? -9.815 7.475 9.791 1.00 9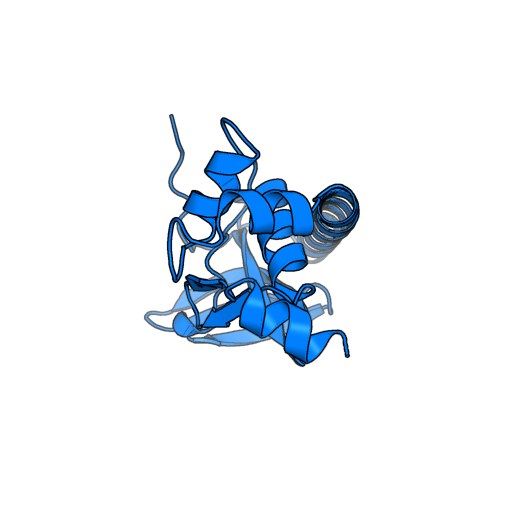7.81 88 ALA A O 1
ATOM 696 N N . LEU A 1 89 ? -9.736 9.723 9.960 1.00 97.75 89 LEU A N 1
ATOM 697 C CA . LEU A 1 89 ? -10.671 9.816 11.078 1.00 97.75 89 LEU A CA 1
ATOM 698 C C . LEU A 1 89 ? -12.105 9.748 10.573 1.00 97.75 89 LEU A C 1
ATOM 700 O O . LEU A 1 89 ? -12.898 9.020 11.153 1.00 97.75 89 LEU A O 1
ATOM 704 N N . GLU A 1 90 ? -12.404 10.415 9.458 1.00 98.12 90 GLU A N 1
ATOM 705 C CA . GLU A 1 90 ? -13.700 10.285 8.783 1.00 98.12 90 GLU A CA 1
ATOM 706 C C . GLU A 1 90 ? -13.957 8.830 8.360 1.00 98.12 90 GLU A C 1
ATOM 708 O O . GLU A 1 90 ? -15.005 8.264 8.653 1.00 98.12 90 GLU A O 1
ATOM 713 N N . ILE A 1 91 ? -12.961 8.175 7.754 1.00 98.25 91 ILE A N 1
ATOM 714 C CA . ILE A 1 91 ? -13.062 6.756 7.375 1.00 98.25 91 ILE A CA 1
ATOM 715 C C . ILE A 1 91 ? -13.267 5.861 8.598 1.00 98.25 91 ILE A C 1
ATOM 717 O O . ILE A 1 91 ? -14.014 4.887 8.534 1.00 98.25 91 ILE A O 1
ATOM 721 N N . TRP A 1 92 ? -12.581 6.160 9.700 1.00 98.50 92 TRP A N 1
ATOM 722 C CA . TRP A 1 92 ? -12.744 5.416 10.940 1.00 98.50 92 TRP A CA 1
ATOM 723 C C . TRP A 1 92 ? -14.141 5.604 11.542 1.00 98.50 92 TRP A C 1
ATOM 725 O O . TRP A 1 92 ? -14.743 4.613 11.940 1.00 98.50 92 TRP A O 1
ATOM 735 N N . ASP A 1 93 ? -14.673 6.827 11.560 1.00 98.06 93 ASP A N 1
ATOM 736 C CA . ASP A 1 93 ? -16.006 7.140 12.092 1.00 98.06 93 ASP A CA 1
ATOM 737 C C . ASP A 1 93 ? -17.113 6.394 11.334 1.00 98.06 93 ASP A C 1
ATOM 739 O O . ASP A 1 93 ? -18.011 5.820 11.944 1.00 98.06 93 ASP A O 1
ATOM 743 N N . LEU A 1 94 ? -16.981 6.301 10.005 1.00 97.44 94 LEU A N 1
ATOM 744 C CA . LEU A 1 94 ? -17.888 5.531 9.147 1.00 97.44 94 LEU A CA 1
ATOM 745 C C . LEU A 1 94 ? -17.804 4.012 9.353 1.00 97.44 94 LEU A C 1
ATOM 747 O O . LEU A 1 94 ? -18.719 3.296 8.952 1.00 97.44 94 LEU A O 1
ATOM 751 N N . ALA A 1 95 ? -16.697 3.505 9.897 1.00 97.75 95 ALA A N 1
ATOM 752 C CA . ALA A 1 95 ? -16.421 2.073 9.943 1.00 97.75 95 ALA A CA 1
ATOM 753 C C . ALA A 1 95 ? -16.525 1.463 11.343 1.00 97.75 95 ALA A C 1
ATOM 755 O O . ALA A 1 95 ? -16.897 0.296 11.486 1.00 97.75 95 ALA A O 1
ATOM 756 N N . GLN A 1 96 ? -16.175 2.225 12.378 1.00 97.19 96 GLN A N 1
ATOM 757 C CA . GLN A 1 96 ? -16.209 1.753 13.755 1.00 97.19 96 GLN A CA 1
ATOM 758 C C . GLN A 1 96 ? -17.652 1.421 14.165 1.00 97.19 96 GLN A C 1
ATOM 760 O O . GLN A 1 96 ? -18.573 2.197 13.931 1.00 97.19 96 GLN A O 1
ATOM 765 N N . GLY A 1 97 ? -17.858 0.240 14.749 1.00 94.50 97 GLY A N 1
ATOM 766 C CA . GLY A 1 97 ? -19.190 -0.254 15.116 1.00 94.50 97 GLY A CA 1
ATOM 767 C C . GLY A 1 97 ? -19.970 -0.929 13.980 1.00 94.50 97 GLY A C 1
ATOM 768 O O . GLY A 1 97 ? -20.894 -1.683 14.277 1.00 94.50 97 GLY A O 1
ATOM 769 N N . GLU A 1 98 ? -19.573 -0.740 12.716 1.00 96.50 98 GLU A N 1
ATOM 770 C CA . GLU A 1 98 ? -20.157 -1.442 11.563 1.00 96.50 98 GLU A CA 1
ATOM 771 C C . GLU A 1 98 ? -19.448 -2.778 11.295 1.00 96.50 98 GLU A C 1
ATOM 773 O O . GLU A 1 98 ? -20.095 -3.804 11.076 1.00 96.50 98 GLU A O 1
ATOM 778 N N . VAL A 1 99 ? -18.110 -2.780 11.332 1.00 97.38 99 VAL A N 1
ATOM 779 C CA . VAL A 1 99 ? -17.276 -3.980 11.161 1.00 97.38 99 VAL A CA 1
ATOM 780 C C . VAL A 1 99 ? -16.052 -3.939 12.077 1.00 97.38 99 VAL A C 1
ATOM 782 O O . VAL A 1 99 ? -15.482 -2.879 12.326 1.00 97.38 99 VAL A O 1
ATOM 785 N N . ASP A 1 100 ? -15.611 -5.108 12.545 1.00 97.81 100 ASP A N 1
ATOM 786 C CA . ASP A 1 100 ? -14.414 -5.223 13.395 1.00 97.81 100 ASP A CA 1
ATOM 787 C C . ASP A 1 100 ? -13.111 -5.192 12.579 1.00 97.81 100 ASP A C 1
ATOM 789 O O . ASP A 1 100 ? -12.063 -4.742 13.048 1.00 97.81 100 ASP A O 1
ATOM 793 N N . GLU A 1 101 ? -13.160 -5.680 11.339 1.00 98.38 101 GLU A N 1
ATOM 794 C CA . GLU A 1 101 ? -12.034 -5.696 10.414 1.00 98.38 101 GLU A CA 1
ATOM 795 C C . GLU A 1 101 ? -12.506 -5.615 8.963 1.00 98.38 101 GLU A C 1
ATOM 797 O O . GLU A 1 101 ? -13.586 -6.091 8.607 1.00 98.38 101 GLU A O 1
ATOM 802 N N . ALA A 1 102 ? -11.670 -5.048 8.096 1.00 98.25 102 ALA A N 1
ATOM 803 C CA . ALA A 1 102 ? -11.974 -4.948 6.677 1.00 98.25 102 ALA A CA 1
ATOM 804 C C . ALA A 1 102 ? -10.717 -4.980 5.796 1.00 98.25 102 ALA A C 1
ATOM 806 O O . ALA A 1 102 ? -9.606 -4.646 6.214 1.00 98.25 102 ALA A O 1
ATOM 807 N N . GLY A 1 103 ? -10.890 -5.418 4.548 1.00 97.50 103 GLY A N 1
ATOM 808 C CA . GLY A 1 103 ? -9.857 -5.338 3.516 1.00 97.50 103 GLY A CA 1
ATOM 809 C C . GLY A 1 103 ? -9.773 -3.937 2.909 1.00 97.50 103 GLY A C 1
ATOM 810 O O . GLY A 1 103 ? -10.698 -3.137 3.035 1.00 97.50 103 GLY A O 1
ATOM 811 N N . ILE A 1 104 ? -8.678 -3.647 2.201 1.00 97.25 104 ILE A N 1
ATOM 812 C CA . ILE A 1 104 ? -8.459 -2.314 1.623 1.00 97.25 104 ILE A CA 1
ATOM 813 C C . ILE A 1 104 ? -9.559 -1.891 0.637 1.00 97.25 104 ILE A C 1
ATOM 815 O O . ILE A 1 104 ? -9.938 -0.724 0.619 1.00 97.25 104 ILE A O 1
ATOM 819 N N . ASP A 1 105 ? -10.116 -2.835 -0.124 1.00 95.81 105 ASP A N 1
ATOM 820 C CA . ASP A 1 105 ? -11.174 -2.558 -1.102 1.00 95.81 105 ASP A CA 1
ATOM 821 C C . ASP A 1 105 ? -12.478 -2.102 -0.433 1.00 95.81 105 ASP A C 1
ATOM 823 O O . ASP A 1 105 ? -13.186 -1.251 -0.968 1.00 95.81 105 ASP A O 1
ATOM 827 N N . TRP A 1 106 ? -12.774 -2.615 0.765 1.00 97.81 106 TRP A N 1
ATOM 828 C CA . TRP A 1 106 ? -13.943 -2.188 1.531 1.00 97.81 106 TRP A CA 1
ATOM 829 C C . TRP A 1 106 ? -13.780 -0.739 1.999 1.00 97.81 106 TRP A C 1
ATOM 831 O O . TRP A 1 106 ? -14.657 0.079 1.739 1.00 97.81 106 TRP A O 1
ATOM 841 N N . PHE A 1 107 ? -12.624 -0.377 2.569 1.00 98.19 107 PHE A N 1
ATOM 842 C CA . PHE A 1 107 ? -12.347 1.021 2.924 1.00 98.19 107 PHE A CA 1
ATOM 843 C C . PHE A 1 107 ? -12.365 1.936 1.702 1.00 98.19 107 PHE A C 1
ATOM 845 O O . PHE A 1 107 ? -12.850 3.060 1.777 1.00 98.19 107 PHE A O 1
ATOM 852 N N . ALA A 1 108 ? -11.853 1.464 0.564 1.00 97.19 108 ALA A N 1
ATOM 853 C CA . ALA A 1 108 ? -11.855 2.245 -0.663 1.00 97.19 108 ALA A CA 1
ATOM 854 C C . ALA A 1 108 ? -13.276 2.553 -1.137 1.00 97.19 108 ALA A C 1
ATOM 856 O O . ALA A 1 108 ? -13.510 3.663 -1.601 1.00 97.19 108 ALA A O 1
ATOM 857 N N . SER A 1 109 ? -14.223 1.626 -0.954 1.00 96.25 109 SER A N 1
ATOM 858 C CA . SER A 1 109 ? -15.629 1.837 -1.317 1.00 96.25 109 SER A CA 1
ATOM 859 C C . SER A 1 109 ? -16.336 2.927 -0.502 1.00 96.25 109 SER A C 1
ATOM 861 O O . SER A 1 109 ? -17.345 3.458 -0.957 1.00 96.25 109 SER A O 1
ATOM 863 N N . LEU A 1 110 ? -15.797 3.301 0.666 1.00 96.12 110 LEU A N 1
ATOM 864 C CA . LEU A 1 110 ? -16.309 4.422 1.462 1.00 96.12 110 LEU A CA 1
ATOM 865 C C . LEU A 1 110 ? -15.914 5.788 0.878 1.00 96.12 110 LEU A C 1
ATOM 867 O O . LEU A 1 110 ? -16.568 6.786 1.159 1.00 96.12 110 LEU A O 1
ATOM 871 N N . VAL A 1 111 ? -14.833 5.842 0.091 1.00 94.75 111 VAL A N 1
ATOM 872 C CA . VAL A 1 111 ? -14.165 7.098 -0.305 1.00 94.75 111 VAL A CA 1
ATOM 873 C C . VAL A 1 111 ? -14.128 7.291 -1.823 1.00 94.75 111 VAL A C 1
ATOM 875 O O . VAL A 1 111 ? -14.064 8.417 -2.316 1.00 94.75 111 VAL A O 1
ATOM 878 N N . PHE A 1 112 ? -14.140 6.202 -2.589 1.00 94.50 112 PHE A N 1
ATOM 879 C CA . PHE A 1 112 ? -13.937 6.200 -4.032 1.00 94.50 112 PHE A CA 1
ATOM 880 C C . PHE A 1 112 ? -14.979 5.321 -4.727 1.00 94.50 112 PHE A C 1
ATOM 882 O O . PHE A 1 112 ? -15.240 4.203 -4.295 1.00 94.50 112 PHE A O 1
ATOM 889 N N . GLU A 1 113 ? -15.506 5.785 -5.862 1.00 91.38 113 GLU A N 1
ATOM 890 C CA . GLU A 1 113 ? -16.348 4.953 -6.734 1.00 91.38 113 GLU A CA 1
ATOM 891 C C . GLU A 1 113 ? -15.506 3.900 -7.476 1.00 91.38 113 GLU A C 1
ATOM 893 O O . GLU A 1 113 ? -15.769 2.703 -7.399 1.00 91.38 113 GLU A O 1
ATOM 898 N N . GLU A 1 114 ? -14.446 4.342 -8.161 1.00 93.25 114 GLU A N 1
ATOM 899 C CA . GLU A 1 114 ? -13.505 3.482 -8.888 1.00 93.25 114 GLU A CA 1
ATOM 900 C C . GLU A 1 114 ? -12.059 3.922 -8.584 1.00 93.25 114 GLU A C 1
ATOM 902 O O . GLU A 1 114 ? -11.487 4.750 -9.303 1.00 93.25 114 GLU A O 1
ATOM 907 N N . PRO A 1 115 ? -11.445 3.430 -7.490 1.00 95.62 115 PRO A N 1
ATOM 908 C CA . PRO A 1 115 ? -10.114 3.863 -7.087 1.00 95.62 115 PRO A CA 1
ATOM 909 C C . PRO A 1 115 ? -9.047 3.412 -8.088 1.00 95.62 115 PRO A C 1
ATOM 911 O O . PRO A 1 115 ? -8.961 2.246 -8.478 1.00 95.62 115 PRO A O 1
ATOM 914 N N . SER A 1 116 ? -8.149 4.327 -8.447 1.00 96.88 116 SER A N 1
ATOM 915 C CA . SER A 1 116 ? -6.908 3.967 -9.133 1.00 96.88 116 SER A CA 1
ATOM 916 C C . SER A 1 116 ? -5.967 3.170 -8.211 1.00 96.88 116 SER A C 1
ATOM 918 O O . SER A 1 116 ? -6.038 3.308 -6.986 1.00 96.88 116 SER A O 1
ATOM 920 N N . PRO A 1 117 ? -4.999 2.412 -8.765 1.00 97.44 117 PRO A N 1
ATOM 921 C CA . PRO A 1 117 ? -3.997 1.701 -7.963 1.00 97.44 117 PRO A CA 1
ATOM 922 C C . PRO A 1 117 ? -3.234 2.600 -6.981 1.00 97.44 117 PRO A C 1
ATOM 924 O O . PRO A 1 117 ? -2.930 2.195 -5.861 1.00 97.44 117 PRO A O 1
ATOM 927 N N . ASP A 1 118 ? -2.947 3.844 -7.377 1.00 98.25 118 ASP A N 1
ATOM 928 C CA . ASP A 1 118 ? -2.260 4.801 -6.509 1.00 98.25 118 ASP A CA 1
ATOM 929 C C . ASP A 1 118 ? -3.169 5.351 -5.401 1.00 98.25 118 ASP A C 1
ATOM 931 O O . ASP A 1 118 ? -2.669 5.605 -4.309 1.00 98.25 118 ASP A O 1
ATOM 935 N N . GLN A 1 119 ? -4.478 5.503 -5.640 1.00 98.38 119 GLN A N 1
ATOM 936 C CA . GLN A 1 119 ? -5.445 5.865 -4.592 1.00 98.38 119 GLN A CA 1
ATOM 937 C C . GLN A 1 119 ? -5.608 4.734 -3.577 1.00 98.38 119 GLN A C 1
ATOM 939 O O . GLN A 1 119 ? -5.568 4.990 -2.376 1.00 98.38 119 GLN A O 1
ATOM 944 N N . LEU A 1 120 ? -5.708 3.486 -4.042 1.00 97.88 120 LEU A N 1
ATOM 945 C CA . LEU A 1 120 ? -5.815 2.321 -3.164 1.00 97.88 120 LEU A CA 1
ATOM 946 C C . LEU A 1 120 ? -4.563 2.165 -2.285 1.00 97.88 120 LEU A C 1
ATOM 948 O O . LEU A 1 120 ? -4.661 1.989 -1.071 1.00 97.88 120 LEU A O 1
ATOM 952 N N . ALA A 1 121 ? -3.374 2.312 -2.881 1.00 98.31 121 ALA A N 1
ATOM 953 C CA . ALA A 1 121 ? -2.113 2.284 -2.144 1.00 98.31 121 ALA A CA 1
ATOM 954 C C . ALA A 1 121 ? -1.971 3.466 -1.172 1.00 98.31 121 ALA A C 1
ATOM 956 O O . ALA A 1 121 ? -1.476 3.294 -0.060 1.00 98.31 121 ALA A O 1
ATOM 957 N N . ALA A 1 122 ? -2.410 4.664 -1.563 1.00 98.62 122 ALA A N 1
ATOM 958 C CA . ALA A 1 122 ? -2.400 5.843 -0.702 1.00 98.62 122 ALA A CA 1
ATOM 959 C C . ALA A 1 122 ? -3.314 5.686 0.520 1.00 98.62 122 ALA A C 1
ATOM 961 O O . ALA A 1 122 ? -2.891 5.980 1.638 1.00 98.62 122 ALA A O 1
ATOM 962 N N . LEU A 1 123 ? -4.523 5.158 0.321 1.00 98.69 123 LEU A N 1
ATOM 963 C CA . LEU A 1 123 ? -5.434 4.800 1.405 1.00 98.69 123 LEU A CA 1
ATOM 964 C C . LEU A 1 123 ? -4.778 3.786 2.349 1.00 98.69 123 LEU A C 1
ATOM 966 O O . LEU A 1 123 ? -4.694 4.031 3.549 1.00 98.69 123 LEU A O 1
ATOM 970 N N . GLY A 1 124 ? -4.216 2.700 1.811 1.00 98.25 124 GLY A N 1
ATOM 971 C CA . GLY A 1 124 ? -3.544 1.675 2.613 1.00 98.25 124 GLY A CA 1
ATOM 972 C C . GLY A 1 124 ? -2.371 2.229 3.426 1.00 98.25 124 GLY A C 1
ATOM 973 O O . GLY A 1 124 ? -2.247 1.947 4.618 1.00 98.25 124 GLY A O 1
ATOM 974 N N . ARG A 1 125 ? -1.543 3.087 2.814 1.00 98.31 125 ARG A N 1
ATOM 975 C CA . ARG A 1 125 ? -0.458 3.821 3.489 1.00 98.31 125 ARG A CA 1
ATOM 976 C C . ARG A 1 125 ? -0.981 4.699 4.622 1.00 98.31 125 ARG A C 1
ATOM 978 O O . ARG A 1 125 ? -0.393 4.688 5.702 1.00 98.31 125 ARG A O 1
ATOM 985 N N . LYS A 1 126 ? -2.072 5.434 4.396 1.00 98.56 126 LYS A N 1
ATOM 986 C CA . LYS A 1 126 ? -2.675 6.285 5.423 1.00 98.56 126 LYS A CA 1
ATOM 987 C C . LYS A 1 126 ? -3.177 5.451 6.604 1.00 98.56 126 LYS A C 1
ATOM 989 O O . LYS A 1 126 ? -2.822 5.755 7.738 1.00 98.56 126 LYS A O 1
ATOM 994 N N . LEU A 1 127 ? -3.914 4.367 6.356 1.00 98.50 127 LEU A N 1
ATOM 995 C CA . LEU A 1 127 ? -4.409 3.477 7.416 1.00 98.50 127 LEU A CA 1
ATOM 996 C C . LEU A 1 127 ? -3.262 2.829 8.210 1.00 98.50 127 LEU A C 1
ATOM 998 O O . LEU A 1 127 ? -3.313 2.772 9.437 1.00 98.50 127 LEU A O 1
ATOM 1002 N N . LEU A 1 128 ? -2.178 2.418 7.538 1.00 98.06 128 LEU A N 1
ATOM 1003 C CA . LEU A 1 128 ? -0.963 1.905 8.191 1.00 98.06 128 LEU A CA 1
ATOM 1004 C C . LEU A 1 128 ? -0.304 2.922 9.139 1.00 98.06 128 LEU A C 1
ATOM 1006 O O . LEU A 1 128 ? 0.314 2.530 10.135 1.00 98.06 128 LEU A O 1
ATOM 1010 N N . GLN A 1 129 ? -0.390 4.2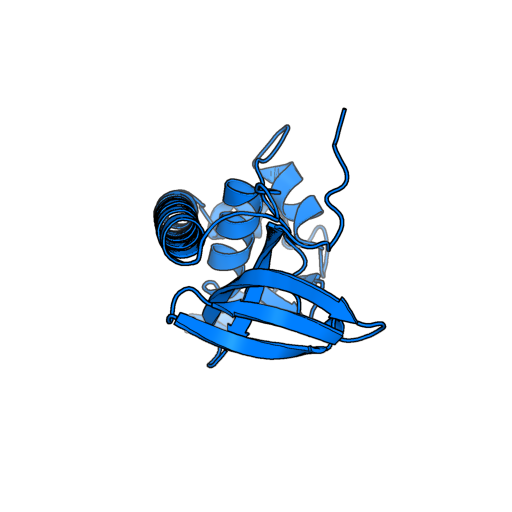15 8.816 1.00 97.50 129 GLN A N 1
ATOM 1011 C CA . GLN A 1 129 ? 0.156 5.297 9.636 1.00 97.50 129 GLN A CA 1
ATOM 1012 C C . GLN A 1 129 ? -0.770 5.656 10.808 1.00 97.50 129 GLN A C 1
ATOM 1014 O O . GLN A 1 129 ? -0.278 5.994 11.886 1.00 97.50 129 GLN A O 1
ATOM 1019 N N . THR A 1 130 ? -2.087 5.505 10.653 1.00 97.69 130 THR A N 1
ATOM 1020 C CA . THR A 1 130 ? -3.100 5.813 11.680 1.00 97.69 130 THR A CA 1
ATOM 1021 C C . THR A 1 130 ? -3.265 4.672 12.698 1.00 97.69 130 THR A C 1
ATOM 1023 O O . THR A 1 130 ? -4.349 4.137 12.927 1.00 97.69 130 THR A O 1
ATOM 1026 N N . LYS A 1 131 ? -2.167 4.301 13.367 1.00 96.31 131 LYS A N 1
ATOM 1027 C CA . LYS A 1 131 ? -2.104 3.163 14.312 1.00 96.31 131 LYS A CA 1
ATOM 1028 C C . LYS A 1 131 ? -2.963 3.313 15.569 1.00 96.31 131 LYS A C 1
ATOM 1030 O O . LYS A 1 131 ? -3.194 2.345 16.296 1.00 96.31 131 LYS A O 1
ATOM 1035 N N . THR A 1 132 ? -3.378 4.538 15.871 1.00 97.19 132 THR A N 1
ATOM 1036 C CA . THR A 1 132 ? -4.297 4.839 16.971 1.00 97.19 132 THR A CA 1
ATOM 1037 C C . THR A 1 132 ? -5.692 4.277 16.707 1.00 97.19 132 THR A C 1
ATOM 1039 O O . THR A 1 132 ? -6.327 3.844 17.661 1.00 97.19 132 THR A O 1
ATOM 1042 N N . HIS A 1 133 ? -6.105 4.193 15.436 1.00 98.38 133 HIS A N 1
ATOM 1043 C CA . HIS A 1 133 ? -7.455 3.805 15.009 1.00 98.38 133 HIS A CA 1
ATOM 1044 C C . HIS A 1 133 ? -7.493 2.458 14.278 1.00 98.38 133 HIS A C 1
ATOM 1046 O O . HIS A 1 133 ? -8.489 1.747 14.360 1.00 98.38 133 HIS A O 1
ATOM 1052 N N . PHE A 1 134 ? -6.389 2.069 13.633 1.00 98.31 134 PHE A N 1
ATOM 1053 C CA . PHE A 1 134 ? -6.308 0.833 12.861 1.00 98.31 134 PHE A CA 1
ATOM 1054 C C . PHE A 1 134 ? -5.108 -0.023 13.260 1.00 98.31 134 PHE A C 1
ATOM 1056 O O . PHE A 1 134 ? -4.051 0.483 13.654 1.00 98.31 134 PHE A O 1
ATOM 1063 N N . LYS A 1 135 ? -5.229 -1.340 13.093 1.00 97.94 135 LYS A N 1
ATOM 1064 C CA . LYS A 1 135 ? -4.089 -2.264 13.110 1.00 97.94 135 LYS A CA 1
ATOM 1065 C C . LYS A 1 135 ? -4.108 -3.154 11.891 1.00 97.94 135 LYS A C 1
ATOM 1067 O O . LYS A 1 135 ? -5.077 -3.841 11.618 1.00 97.94 135 LYS A O 1
ATOM 1072 N N . PHE A 1 136 ? -2.995 -3.167 11.174 1.00 97.69 136 PHE A N 1
ATOM 1073 C CA . PHE A 1 136 ? -2.857 -4.024 10.014 1.00 97.69 136 PHE A CA 1
ATOM 1074 C C . PHE A 1 136 ? -2.505 -5.451 10.439 1.00 97.69 136 PHE A C 1
ATOM 1076 O O . PHE A 1 136 ? -1.423 -5.698 10.977 1.00 97.69 136 PHE A O 1
ATOM 1083 N N . SER A 1 137 ? -3.422 -6.369 10.158 1.00 95.19 137 SER A N 1
ATOM 1084 C CA . SER A 1 137 ? -3.289 -7.814 10.307 1.00 95.19 137 SER A CA 1
ATOM 1085 C C . SER A 1 137 ? -3.460 -8.410 8.908 1.00 95.19 137 SER A C 1
ATOM 1087 O O . SER A 1 137 ? -4.584 -8.697 8.500 1.00 95.19 137 SER A O 1
ATOM 1089 N N . PRO A 1 138 ? -2.366 -8.506 8.117 1.00 91.56 138 PRO A N 1
ATOM 1090 C CA . PRO A 1 138 ? -2.463 -8.751 6.685 1.00 91.56 138 PRO A CA 1
ATOM 1091 C C . PRO A 1 138 ? -3.351 -9.965 6.356 1.00 91.56 138 PRO A C 1
ATOM 1093 O O . PRO A 1 138 ? -3.151 -11.026 6.950 1.00 91.56 138 PRO A O 1
ATOM 1096 N N . PRO A 1 139 ? -4.274 -9.845 5.383 1.00 94.56 139 PRO A N 1
ATOM 1097 C CA . PRO A 1 139 ? -4.427 -8.722 4.451 1.00 94.56 139 PRO A CA 1
ATOM 1098 C C . PRO A 1 139 ? -5.394 -7.616 4.921 1.00 94.56 139 PRO A C 1
ATOM 1100 O O . PRO A 1 139 ? -5.674 -6.703 4.148 1.00 94.56 139 PRO A O 1
ATOM 1103 N N . GLN A 1 140 ? -5.925 -7.688 6.140 1.00 97.50 140 GLN A N 1
ATOM 1104 C CA . GLN A 1 140 ? -6.981 -6.798 6.631 1.00 97.50 140 GLN A CA 1
ATOM 1105 C C . GLN A 1 140 ? -6.455 -5.742 7.609 1.00 97.50 140 GLN A C 1
ATOM 1107 O O . GLN A 1 140 ? -5.338 -5.823 8.127 1.00 97.50 140 GLN A O 1
ATOM 1112 N N . PHE A 1 141 ? -7.285 -4.735 7.863 1.00 98.56 141 PHE A N 1
ATOM 1113 C CA . PHE A 1 141 ? -7.129 -3.821 8.984 1.00 98.56 141 PHE A CA 1
ATOM 1114 C C . PHE A 1 141 ? -8.201 -4.121 10.026 1.00 98.56 141 PHE A C 1
ATOM 1116 O O . PHE A 1 141 ? -9.387 -4.073 9.715 1.00 98.56 141 PHE A O 1
ATOM 1123 N N . GLU A 1 142 ? -7.765 -4.387 11.251 1.00 98.56 142 GLU A N 1
ATOM 1124 C CA . GLU A 1 142 ? -8.586 -4.304 12.455 1.00 98.56 142 GLU A CA 1
ATOM 1125 C C . GLU A 1 142 ? -8.944 -2.832 12.706 1.00 98.56 142 GLU A C 1
ATOM 1127 O O . GLU A 1 142 ? -8.074 -1.954 12.607 1.00 98.56 142 GLU A O 1
ATOM 1132 N N . ILE A 1 143 ? -10.206 -2.578 13.047 1.00 98.69 143 ILE A N 1
ATOM 1133 C CA . ILE A 1 143 ? -10.767 -1.257 13.338 1.00 98.69 143 ILE A CA 1
ATOM 1134 C C . ILE A 1 143 ? -10.974 -1.166 14.843 1.00 98.69 143 ILE A C 1
ATOM 1136 O O . ILE A 1 143 ? -11.697 -1.964 15.435 1.00 98.69 143 ILE A O 1
ATOM 1140 N N . TYR A 1 144 ? -10.312 -0.215 15.497 1.00 98.44 144 TYR A N 1
ATOM 1141 C CA . TYR A 1 144 ? -10.471 -0.081 16.938 1.00 98.44 144 TYR A CA 1
ATOM 1142 C C . TYR A 1 144 ? -11.792 0.609 17.281 1.00 98.44 144 TYR A C 1
ATOM 1144 O O . TYR A 1 144 ? -12.085 1.654 16.701 1.00 98.44 144 TYR A O 1
ATOM 1152 N N . PRO A 1 145 ? -12.561 0.089 18.252 1.00 97.31 145 PRO A N 1
ATOM 1153 C CA . PRO A 1 145 ? -13.757 0.771 18.728 1.00 97.31 145 PRO A CA 1
ATOM 1154 C C . PRO A 1 145 ? -13.383 2.070 19.453 1.00 97.31 145 PRO A C 1
ATOM 1156 O O . PRO A 1 145 ? -12.270 2.184 19.981 1.00 97.31 145 PRO A O 1
ATOM 1159 N N . LEU A 1 146 ? -14.335 3.007 19.535 1.00 96.50 146 LEU A N 1
ATOM 1160 C CA . LEU A 1 146 ? -14.182 4.312 20.197 1.00 96.50 146 LEU A CA 1
ATOM 1161 C C . LEU A 1 146 ? -13.470 4.217 21.555 1.00 96.50 146 LEU A C 1
ATOM 1163 O O . LEU A 1 146 ? -12.441 4.858 21.744 1.00 96.50 146 LEU A O 1
ATOM 1167 N N . GLU A 1 147 ? -13.918 3.326 22.443 1.00 95.88 147 GLU A N 1
ATOM 1168 C CA . GLU A 1 147 ? -13.319 3.140 23.777 1.00 95.88 147 GLU A CA 1
ATOM 1169 C C . GLU A 1 147 ? -11.811 2.811 23.717 1.00 95.88 147 GLU A C 1
ATOM 1171 O O . GLU A 1 147 ? -11.011 3.234 24.553 1.00 95.88 147 GLU A O 1
ATOM 1176 N N . THR A 1 148 ? -11.384 2.038 22.712 1.00 96.62 148 THR A N 1
ATOM 1177 C CA . THR A 1 148 ? -9.964 1.703 22.535 1.00 96.62 148 THR A CA 1
ATOM 1178 C C . THR A 1 148 ? -9.163 2.880 21.997 1.00 96.62 148 THR A C 1
ATOM 1180 O O . THR A 1 148 ? -7.990 3.008 22.350 1.00 96.62 148 THR A O 1
ATOM 1183 N N . VAL A 1 149 ? -9.767 3.715 21.154 1.00 96.56 149 VAL A N 1
ATOM 1184 C CA . VAL A 1 149 ? -9.139 4.929 20.629 1.00 96.56 149 VAL A CA 1
ATOM 1185 C C . VAL A 1 149 ? -8.971 5.965 21.737 1.00 96.56 149 VAL A C 1
ATOM 1187 O O . VAL A 1 149 ? -7.861 6.465 21.905 1.00 96.56 149 VAL A O 1
ATOM 1190 N N . GLU A 1 150 ? -10.014 6.221 22.530 1.00 95.00 150 GLU A N 1
ATOM 1191 C CA . GLU A 1 150 ? -9.988 7.170 23.654 1.00 95.00 150 GLU A CA 1
ATOM 1192 C C . GLU A 1 150 ? -8.863 6.825 24.638 1.00 95.00 150 GLU A C 1
A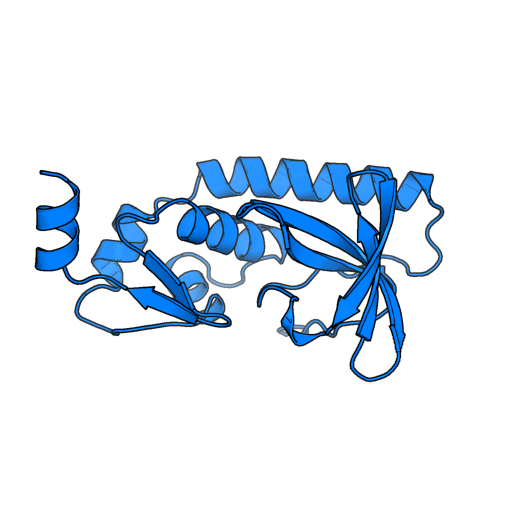TOM 1194 O O . GLU A 1 150 ? -7.978 7.642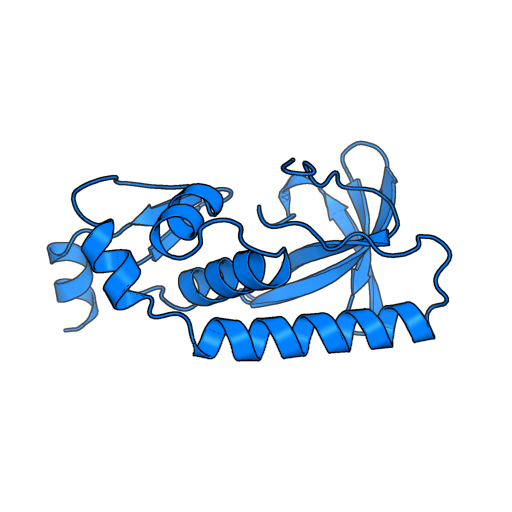 24.882 1.00 95.00 150 GLU A O 1
ATOM 1199 N N . ARG A 1 151 ? -8.779 5.558 25.066 1.00 94.38 151 ARG A N 1
ATOM 1200 C CA . ARG A 1 151 ? -7.715 5.068 25.963 1.00 94.38 151 ARG A CA 1
ATOM 1201 C C . ARG A 1 151 ? -6.290 5.230 25.409 1.00 94.38 151 ARG A C 1
ATOM 1203 O O . ARG A 1 151 ? -5.327 5.161 26.163 1.00 94.38 151 ARG A O 1
ATOM 1210 N N . ARG A 1 152 ? -6.114 5.353 24.091 1.00 90.75 152 ARG A N 1
ATOM 1211 C CA . ARG A 1 152 ? -4.793 5.516 23.448 1.00 90.75 152 ARG A CA 1
ATOM 1212 C C . ARG A 1 152 ? -4.388 6.973 23.253 1.00 90.75 152 ARG A C 1
ATOM 1214 O O . ARG A 1 152 ? -3.248 7.212 22.856 1.00 90.75 152 ARG A O 1
ATOM 1221 N N . GLN A 1 153 ? -5.327 7.899 23.413 1.00 85.94 153 GLN A N 1
ATOM 1222 C CA . GLN A 1 153 ? -5.110 9.335 23.239 1.00 85.94 153 GLN A CA 1
ATOM 1223 C C . GLN A 1 153 ? -4.945 10.073 24.574 1.00 85.94 153 GLN A C 1
ATOM 1225 O O . GLN A 1 153 ? -4.507 11.223 24.567 1.00 85.94 153 GLN A O 1
ATOM 1230 N N . GLU A 1 154 ? -5.261 9.408 25.687 1.00 73.31 154 GLU A N 1
ATOM 1231 C CA . GLU A 1 154 ? -4.848 9.775 27.050 1.00 73.31 154 GLU A CA 1
ATOM 1232 C C . GLU A 1 154 ? -3.332 9.619 27.261 1.00 73.31 154 GLU A C 1
ATOM 1234 O O . GLU A 1 154 ? -2.741 10.518 27.906 1.00 73.31 154 GLU A O 1
#

pLDDT: mean 94.73, std 9.7, range [31.98, 98.69]

Foldseek 3Di:
DDPPDDDAQQKWWWFDDPLATWIWGFLGDDPQWTFIATLVRDTDIDGPQRTAPQMDDRGDNPDDPVRRNVVSVVLVVLLQVLLVVDDPVVLLVVPAPVDQKDALVVSCVVPHPRDDSSNSSSSVRNQSVPVLAWDDPPHMIGGDHPVSSVVVVD

Secondary structure (DSSP, 8-state):
--------TTEEEEEEETTEEEEEEEEEEETTEEEEEETTS-EEEEEGGGEEEEEEEE--TT--HHHHHHHHHHHHHHHHHHHHT--HHHHHHHHTTT-SEEEHHHHHHHH-SS--HHHHHHHHHHHHH-TTTEEEETTEEEE--HHHHHHHH-